Protein AF-A0A659S2S8-F1 (afdb_monomer)

Organism: NCBI:txid436295

Solvent-accessible surface area (backbone atoms only — not comparable to full-atom values): 5353 Å² total; per-residue (Å²): 131,67,60,51,38,44,41,23,52,48,11,49,52,36,35,56,51,21,60,58,36,52,56,60,21,51,51,24,56,76,70,61,68,67,50,23,57,29,26,51,50,43,25,55,51,36,33,50,52,12,44,63,44,18,64,85,24,68,83,54,81,62,84,81,49,75,71,52,53,54,51,40,53,53,52,44,52,54,50,49,53,58,58,65,18,42,36,45,67,62,28,81,74,67,82,54,54,89,90,73,71

pLDDT: mean 78.0, std 8.99, range [54.19, 89.69]

Mean predicted aligned error: 8.17 Å

Sequence (101 aa):
MHFRAITRIVGLLVILFSGTMILPGLVALIYRDGAGRAFTQTFFVALAIGSILWWPNRREKGELKSREGFLIVVLFWTVLGSVGALPFMFSASPRLTIREA

Radius of gyration: 15.55 Å; Cα contacts (8 Å, |Δi|>4): 104; chains: 1; bounding box: 35×26×41 Å

Nearest PDB structures (foldseek):
  6v4l-assembly1_A  TM=9.518E-01  e=1.041E-06  Vibrio parahaemolyticus RIMD 2210633
  6v4k-assembly1_D  TM=9.326E-01  e=7.497E-07  Vibrio parahaemolyticus
  3pjz-assembly1_B  TM=9.332E-01  e=1.227E-06  Vibrio parahaemolyticus

Secondary structure (DSSP, 8-state):
--HHHHHHHHHHHHHHHHHHTHHHHHHHHHHT-STHHHHHHHHHHHHHHHHHHHGGGTT--PPPPHHHHHHHHHHHHHHHHHHHHHHHHH-SSS---TTT-

Foldseek 3Di:
DPVLVLLQVLLVLLLVVLVVLVVVLVVCVVVVVVLNVQSVVLSVVSNVSSCVSNVVSVPDPDDDDPVSVVVSVVSNVVVCVVSVCRSVVPDVPPPDDPVRD

Structure (mmCIF, N/CA/C/O backbone):
data_AF-A0A659S2S8-F1
#
_entry.id   AF-A0A659S2S8-F1
#
loop_
_atom_site.group_PDB
_atom_site.id
_atom_site.type_symbol
_atom_site.label_atom_id
_atom_site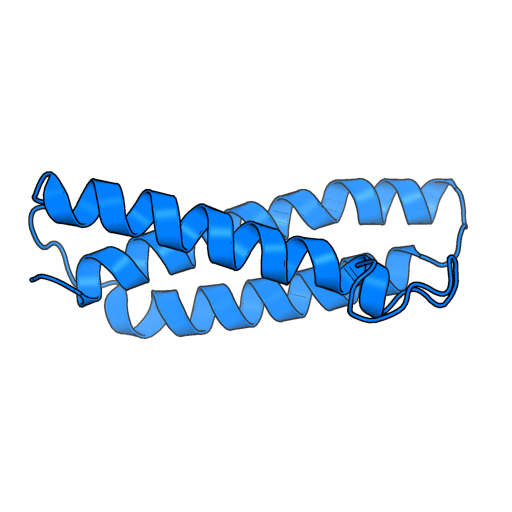.label_alt_id
_atom_site.label_comp_id
_atom_site.label_asym_id
_atom_site.label_entity_id
_atom_site.label_seq_id
_atom_site.pdbx_PDB_ins_code
_atom_site.Cartn_x
_atom_site.Cartn_y
_atom_site.Cartn_z
_atom_site.occupancy
_atom_site.B_iso_or_equiv
_atom_site.auth_seq_id
_atom_site.auth_comp_id
_atom_site.auth_asym_id
_atom_site.auth_atom_id
_atom_site.pdbx_PDB_model_num
ATOM 1 N N . MET A 1 1 ? -14.930 -5.775 18.033 1.00 60.38 1 MET A N 1
ATOM 2 C CA . MET A 1 1 ? -13.705 -5.384 17.306 1.00 60.38 1 MET A CA 1
ATOM 3 C C . MET A 1 1 ? -14.121 -4.483 16.165 1.00 60.38 1 MET A C 1
ATOM 5 O O . MET A 1 1 ? -14.991 -4.875 15.391 1.00 60.38 1 MET A O 1
ATOM 9 N N . HIS A 1 2 ? -13.566 -3.281 16.080 1.00 68.31 2 HIS A N 1
ATOM 10 C CA . HIS A 1 2 ? -13.871 -2.313 15.033 1.00 68.31 2 HIS A CA 1
ATOM 11 C C . HIS A 1 2 ? -13.029 -2.616 13.787 1.00 68.31 2 HIS A C 1
ATOM 13 O O . HIS A 1 2 ? -12.172 -1.832 13.384 1.00 68.31 2 HIS A O 1
ATOM 19 N N . PHE A 1 3 ? -13.301 -3.760 13.143 1.00 72.50 3 PHE A N 1
ATOM 20 C CA . PHE A 1 3 ? -12.624 -4.181 11.906 1.00 72.50 3 PHE A CA 1
ATOM 21 C C . PHE A 1 3 ? -12.638 -3.090 10.834 1.00 72.50 3 PHE A C 1
ATOM 23 O O . PHE A 1 3 ? -11.684 -2.940 10.077 1.00 72.50 3 PHE A O 1
ATOM 30 N N . ARG A 1 4 ? -13.686 -2.259 10.820 1.00 78.38 4 ARG A N 1
ATOM 31 C CA . ARG A 1 4 ? -13.792 -1.177 9.852 1.00 78.38 4 ARG A CA 1
ATOM 32 C C . ARG A 1 4 ? -12.724 -0.090 10.018 1.00 78.38 4 ARG A C 1
ATOM 34 O O . ARG A 1 4 ? -12.193 0.384 9.014 1.00 78.38 4 ARG A O 1
ATOM 41 N N . ALA A 1 5 ? -12.379 0.267 11.256 1.00 78.62 5 ALA A N 1
ATOM 42 C CA . ALA A 1 5 ? -11.328 1.244 11.547 1.00 78.62 5 ALA A CA 1
ATOM 43 C C . ALA A 1 5 ? -9.939 0.700 11.168 1.00 78.62 5 ALA A C 1
ATOM 45 O O . ALA A 1 5 ? -9.135 1.421 10.578 1.00 78.62 5 ALA A O 1
ATOM 46 N N . ILE A 1 6 ? -9.701 -0.594 11.412 1.00 81.88 6 ILE A N 1
ATOM 47 C CA . ILE A 1 6 ? -8.473 -1.300 11.011 1.00 81.88 6 ILE A CA 1
ATOM 48 C C . ILE A 1 6 ? -8.293 -1.242 9.489 1.00 81.88 6 ILE A C 1
ATOM 50 O O . ILE A 1 6 ? -7.276 -0.747 9.008 1.00 81.88 6 ILE A O 1
ATOM 54 N N . THR A 1 7 ? -9.300 -1.669 8.721 1.00 80.62 7 THR A N 1
ATOM 55 C CA . THR A 1 7 ? -9.252 -1.672 7.249 1.00 80.62 7 THR A CA 1
ATOM 56 C C . THR A 1 7 ? -9.046 -0.270 6.665 1.00 80.62 7 THR A C 1
ATOM 58 O O . THR A 1 7 ? -8.334 -0.124 5.675 1.00 80.62 7 THR A O 1
ATOM 61 N N . ARG A 1 8 ? -9.594 0.778 7.300 1.00 83.44 8 ARG A N 1
ATOM 62 C CA . ARG A 1 8 ? -9.365 2.175 6.895 1.00 83.44 8 ARG A CA 1
ATOM 63 C C . ARG A 1 8 ? -7.891 2.569 7.015 1.00 83.44 8 ARG A C 1
ATOM 65 O O . ARG A 1 8 ? -7.363 3.193 6.098 1.00 83.44 8 ARG A O 1
ATOM 72 N N . ILE A 1 9 ? -7.252 2.243 8.140 1.00 84.19 9 ILE A N 1
ATOM 73 C CA . ILE A 1 9 ? -5.843 2.584 8.393 1.00 84.19 9 ILE A CA 1
ATOM 74 C C . ILE A 1 9 ? -4.935 1.772 7.477 1.00 84.19 9 ILE A C 1
ATOM 76 O O . ILE A 1 9 ? -4.050 2.343 6.849 1.00 84.19 9 ILE A O 1
ATOM 80 N N . VAL A 1 10 ? -5.202 0.472 7.328 1.00 84.56 10 VAL A N 1
ATOM 81 C CA . VAL A 1 10 ? -4.463 -0.392 6.397 1.00 84.56 10 VAL A CA 1
ATOM 82 C C . VAL A 1 10 ? -4.586 0.130 4.962 1.00 84.56 10 VAL A C 1
ATOM 84 O O . VAL A 1 10 ? -3.570 0.297 4.300 1.00 84.56 10 VAL A O 1
ATOM 87 N N . GLY A 1 11 ? -5.790 0.480 4.495 1.00 84.69 11 GLY A N 1
ATOM 88 C CA . GLY A 1 11 ? -5.988 1.063 3.163 1.00 84.69 11 GLY A CA 1
ATOM 89 C C . GLY A 1 11 ? -5.219 2.374 2.958 1.00 84.69 11 GLY A C 1
ATOM 90 O O . GLY A 1 11 ? -4.560 2.545 1.935 1.00 84.69 11 GLY A O 1
ATOM 91 N N . LEU A 1 12 ? -5.221 3.266 3.957 1.00 85.50 12 LEU A N 1
ATOM 92 C CA . LEU A 1 12 ? -4.424 4.501 3.940 1.00 85.50 12 LEU A CA 1
ATOM 93 C C . LEU A 1 12 ? -2.920 4.228 3.865 1.00 85.50 12 LEU A C 1
ATOM 95 O O . LEU A 1 12 ? -2.224 4.875 3.087 1.00 85.50 12 LEU A O 1
ATOM 99 N N . LEU A 1 13 ? -2.428 3.268 4.648 1.00 86.00 13 LEU A N 1
ATOM 100 C CA . LEU A 1 13 ? -1.023 2.870 4.634 1.00 86.00 13 LEU A CA 1
ATOM 101 C C . LEU A 1 13 ? -0.620 2.286 3.277 1.00 86.00 13 LEU A C 1
ATOM 103 O O . LEU A 1 13 ? 0.453 2.609 2.783 1.00 86.00 13 LEU A O 1
ATOM 107 N N . VAL A 1 14 ? -1.486 1.490 2.645 1.00 85.62 14 VAL A N 1
ATOM 108 C CA . VAL A 1 14 ? -1.246 0.940 1.302 1.00 85.62 14 VAL A CA 1
ATOM 109 C C . VAL A 1 14 ? -1.214 2.044 0.245 1.00 85.62 14 VAL A C 1
ATOM 111 O O . VAL A 1 14 ? -0.334 2.031 -0.611 1.00 85.62 14 VAL A O 1
ATOM 114 N N . ILE A 1 15 ? -2.115 3.031 0.313 1.00 87.81 15 ILE A N 1
ATOM 115 C CA . ILE A 1 15 ? -2.086 4.202 -0.583 1.00 87.81 15 ILE A CA 1
ATOM 116 C C . ILE A 1 15 ? -0.783 4.984 -0.386 1.00 87.81 15 ILE A C 1
ATOM 118 O O . ILE A 1 15 ? -0.098 5.289 -1.362 1.00 87.81 15 ILE A O 1
ATOM 122 N N . LEU A 1 16 ? -0.406 5.268 0.862 1.00 87.56 16 LEU A N 1
ATOM 123 C CA . LEU A 1 16 ? 0.836 5.976 1.173 1.00 87.56 16 LEU A CA 1
ATOM 124 C C . LEU A 1 16 ? 2.062 5.199 0.668 1.00 87.56 16 LEU A C 1
ATOM 126 O O . LEU A 1 16 ? 2.958 5.784 0.063 1.00 87.56 16 LEU A O 1
ATOM 130 N N . PHE A 1 17 ? 2.068 3.878 0.861 1.00 84.31 17 PHE A N 1
ATOM 131 C CA . PHE A 1 17 ? 3.127 3.002 0.378 1.00 84.31 17 PHE A CA 1
ATOM 132 C C . PHE A 1 17 ? 3.174 2.935 -1.145 1.00 84.31 17 PHE A C 1
ATOM 134 O O . PHE A 1 17 ? 4.258 2.949 -1.711 1.00 84.31 17 PHE A O 1
ATOM 141 N N . SER A 1 18 ? 2.033 2.940 -1.837 1.00 85.06 18 SER A N 1
ATOM 142 C CA . SER A 1 18 ? 2.042 3.010 -3.299 1.00 85.06 18 SER A CA 1
ATOM 143 C C . SER A 1 18 ? 2.829 4.240 -3.770 1.00 85.06 18 SER A C 1
ATOM 145 O O . SER A 1 18 ? 3.697 4.114 -4.626 1.00 85.06 18 SER A O 1
ATOM 147 N N . GLY A 1 19 ? 2.669 5.399 -3.120 1.00 85.00 19 GLY A N 1
ATOM 148 C CA . GLY A 1 19 ? 3.435 6.607 -3.439 1.00 85.00 19 GLY A CA 1
ATOM 149 C C . GLY A 1 19 ? 4.958 6.421 -3.390 1.00 85.00 19 GLY A C 1
ATOM 150 O O . GLY A 1 19 ? 5.668 7.040 -4.182 1.00 85.00 19 GLY A O 1
ATOM 151 N N . THR A 1 20 ? 5.479 5.531 -2.538 1.00 85.50 20 THR A N 1
ATOM 152 C CA . THR A 1 20 ? 6.926 5.269 -2.472 1.00 85.50 20 THR A CA 1
ATOM 153 C C . THR A 1 20 ? 7.441 4.530 -3.707 1.00 85.50 20 THR A C 1
ATOM 155 O O . THR A 1 20 ? 8.601 4.720 -4.050 1.00 85.50 20 THR A O 1
ATOM 158 N N . MET A 1 21 ? 6.591 3.785 -4.432 1.00 82.19 21 MET A N 1
ATOM 159 C CA . MET A 1 21 ? 6.935 3.091 -5.689 1.00 82.19 21 MET A CA 1
ATOM 160 C C . MET A 1 21 ? 7.188 4.048 -6.864 1.00 82.19 21 MET A C 1
ATOM 162 O O . MET A 1 21 ? 7.779 3.652 -7.870 1.00 82.19 21 MET A O 1
ATOM 166 N N . ILE A 1 22 ? 6.813 5.324 -6.731 1.00 83.56 22 ILE A N 1
ATOM 167 C CA . ILE A 1 22 ? 7.134 6.362 -7.720 1.00 83.56 22 ILE A CA 1
ATOM 168 C C . ILE A 1 22 ? 8.646 6.636 -7.744 1.00 83.56 22 ILE A C 1
ATOM 170 O O . ILE A 1 22 ? 9.204 6.836 -8.821 1.00 83.56 22 ILE A O 1
ATOM 174 N N . LEU A 1 23 ? 9.326 6.589 -6.590 1.00 85.12 23 LEU A N 1
ATOM 175 C CA . LEU A 1 23 ? 10.778 6.795 -6.495 1.00 85.12 23 LEU A CA 1
ATOM 176 C C . LEU A 1 23 ? 11.580 5.743 -7.290 1.00 85.12 23 LEU A C 1
ATOM 178 O O . LEU A 1 23 ? 12.337 6.146 -8.172 1.00 85.12 23 LEU A O 1
ATOM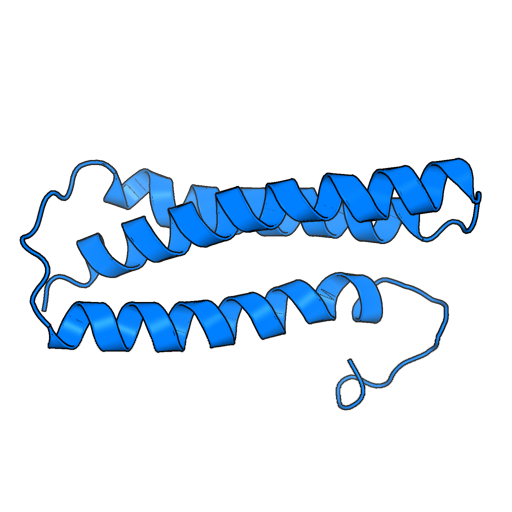 182 N N . PRO A 1 24 ? 11.429 4.421 -7.061 1.00 81.31 24 PRO A N 1
ATOM 183 C CA . PRO A 1 24 ? 12.132 3.412 -7.848 1.00 81.31 24 PRO A CA 1
ATOM 184 C C . PRO A 1 24 ? 11.670 3.397 -9.310 1.00 81.31 24 PRO A C 1
ATOM 186 O O . PRO A 1 24 ? 12.487 3.149 -10.192 1.00 81.31 24 PRO A O 1
ATOM 189 N N . GLY A 1 25 ? 10.408 3.743 -9.599 1.00 82.62 25 GLY A N 1
ATOM 190 C CA . GLY A 1 25 ? 9.938 3.949 -10.972 1.00 82.62 25 GLY A CA 1
ATOM 191 C C . GLY A 1 25 ? 10.683 5.078 -11.700 1.00 82.62 25 GLY A C 1
ATOM 192 O O . GLY A 1 25 ? 11.089 4.898 -12.849 1.00 82.62 25 GLY A O 1
ATOM 193 N N . LEU A 1 26 ? 10.922 6.210 -11.026 1.00 84.38 26 LEU A N 1
ATOM 194 C CA . LEU A 1 26 ? 11.734 7.323 -11.536 1.00 84.38 26 LEU A CA 1
ATOM 195 C C . LEU A 1 26 ? 13.192 6.909 -11.748 1.00 84.38 26 LEU A C 1
ATOM 197 O O . LEU A 1 26 ? 13.751 7.183 -12.808 1.00 84.38 26 LEU A O 1
ATOM 201 N N . VAL A 1 27 ? 13.792 6.213 -10.778 1.00 84.56 27 VAL A 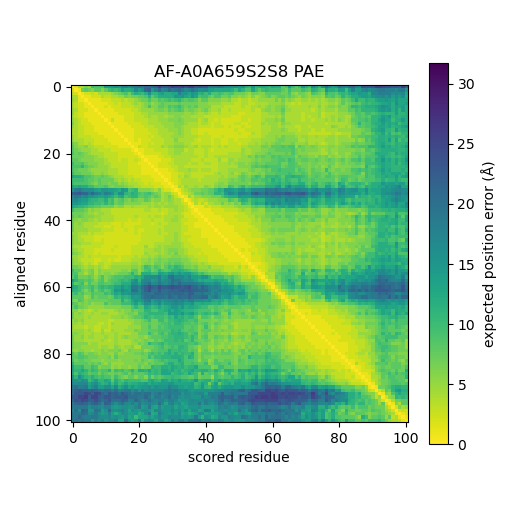N 1
ATOM 202 C CA . VAL A 1 27 ? 15.166 5.697 -10.900 1.00 84.56 27 VAL A CA 1
ATOM 203 C C . VAL A 1 27 ? 15.278 4.753 -12.100 1.00 84.56 27 VAL A C 1
ATOM 205 O O . VAL A 1 27 ? 16.157 4.936 -12.938 1.00 84.56 27 VAL A O 1
ATOM 208 N N . ALA A 1 28 ? 14.344 3.815 -12.266 1.00 82.19 28 ALA A N 1
ATOM 209 C CA . ALA A 1 28 ? 14.335 2.896 -13.403 1.00 82.19 28 ALA A CA 1
ATOM 210 C C . ALA A 1 28 ? 14.150 3.608 -14.760 1.00 82.19 28 ALA A C 1
ATOM 212 O O . ALA A 1 28 ? 14.635 3.119 -15.782 1.00 82.19 28 ALA A O 1
ATOM 213 N N . LEU A 1 29 ? 13.471 4.763 -14.789 1.00 81.12 29 LEU A N 1
ATOM 214 C CA . LEU A 1 29 ? 13.345 5.596 -15.990 1.00 81.12 29 LEU A CA 1
ATOM 215 C C . LEU A 1 29 ? 14.670 6.295 -16.340 1.00 81.12 29 LEU A C 1
ATOM 217 O O . LEU A 1 29 ? 15.037 6.346 -17.514 1.00 81.12 29 LEU A O 1
ATOM 221 N N . ILE A 1 30 ? 15.390 6.798 -15.329 1.00 84.31 30 ILE A N 1
ATOM 222 C CA . ILE A 1 30 ? 16.708 7.438 -15.484 1.00 84.31 30 ILE A CA 1
ATOM 223 C C . ILE A 1 30 ? 17.736 6.421 -15.993 1.00 84.31 30 ILE A C 1
ATOM 225 O O . ILE A 1 30 ? 18.445 6.701 -16.957 1.00 84.31 30 ILE A O 1
ATOM 229 N N . TYR A 1 31 ? 17.774 5.230 -15.389 1.00 82.06 31 TYR A N 1
ATOM 230 C CA . TYR A 1 31 ? 18.705 4.159 -15.762 1.00 82.06 31 TYR A CA 1
ATOM 231 C C . TYR A 1 31 ? 18.301 3.407 -17.041 1.00 82.06 31 TYR A C 1
ATOM 233 O O . TYR A 1 31 ? 19.108 2.673 -17.599 1.00 82.06 31 TYR A O 1
ATOM 241 N N . ARG A 1 32 ? 17.080 3.624 -17.557 1.00 73.44 32 ARG A N 1
ATOM 242 C CA . ARG A 1 32 ? 16.528 2.953 -18.751 1.00 73.44 32 ARG A CA 1
ATOM 243 C C . ARG A 1 32 ? 16.514 1.417 -18.668 1.00 73.44 32 ARG A C 1
ATOM 245 O O . ARG A 1 32 ? 16.430 0.753 -19.697 1.00 73.44 32 ARG A O 1
ATOM 252 N N . ASP A 1 33 ? 16.457 0.856 -17.462 1.00 69.94 33 ASP A N 1
ATOM 253 C CA . ASP A 1 33 ? 16.492 -0.596 -17.210 1.00 69.94 33 ASP A CA 1
ATOM 254 C C . ASP A 1 33 ? 15.196 -1.340 -17.596 1.00 69.94 33 ASP A C 1
ATOM 256 O O . ASP A 1 33 ? 15.058 -2.541 -17.376 1.00 69.94 33 ASP A O 1
ATOM 260 N N . GLY A 1 34 ? 14.185 -0.645 -18.133 1.00 70.19 34 GLY A N 1
ATOM 261 C CA . GLY A 1 34 ? 12.899 -1.236 -18.536 1.00 70.19 34 GLY A CA 1
ATOM 262 C C . GLY A 1 34 ? 11.987 -1.659 -17.371 1.00 70.19 34 GLY A C 1
ATOM 263 O O . GLY A 1 34 ? 10.770 -1.751 -17.552 1.00 70.19 34 GLY A O 1
ATOM 264 N N . ALA A 1 35 ? 12.535 -1.804 -16.161 1.00 72.38 35 ALA A N 1
ATOM 265 C CA . ALA A 1 35 ? 11.819 -2.142 -14.928 1.00 72.38 35 ALA A CA 1
ATOM 266 C C . ALA A 1 35 ? 10.809 -1.070 -14.477 1.00 72.38 35 ALA A C 1
ATOM 268 O O . ALA A 1 35 ? 9.901 -1.359 -13.698 1.00 72.38 35 ALA A O 1
ATOM 269 N N . GLY A 1 36 ? 10.901 0.157 -15.008 1.00 75.94 36 GLY A N 1
ATOM 270 C CA . GLY A 1 36 ? 9.973 1.247 -14.689 1.00 75.94 36 GLY A CA 1
ATOM 271 C C . GLY A 1 36 ? 8.506 0.871 -14.922 1.00 75.94 36 GLY A C 1
ATOM 272 O O . GLY A 1 36 ? 7.647 1.246 -14.129 1.00 75.94 36 GLY A O 1
ATOM 273 N N . ARG A 1 37 ? 8.219 0.038 -15.936 1.00 76.75 37 ARG A N 1
ATOM 274 C CA . ARG A 1 37 ? 6.857 -0.452 -16.213 1.00 76.75 37 ARG A CA 1
ATOM 275 C C . ARG A 1 37 ? 6.291 -1.289 -15.061 1.00 76.75 37 ARG A C 1
ATOM 277 O O . ARG A 1 37 ? 5.134 -1.091 -14.698 1.00 76.75 37 ARG A O 1
ATOM 284 N N . ALA A 1 38 ? 7.101 -2.164 -14.461 1.00 79.31 38 ALA A N 1
ATOM 285 C CA . ALA A 1 38 ? 6.686 -3.018 -13.347 1.00 79.31 38 ALA A CA 1
ATOM 286 C C . ALA A 1 38 ? 6.386 -2.194 -12.084 1.00 79.31 38 ALA A C 1
ATOM 288 O O . ALA A 1 38 ? 5.383 -2.436 -11.408 1.00 79.31 38 ALA A O 1
ATOM 289 N N . PHE A 1 39 ? 7.195 -1.165 -11.805 1.00 80.44 39 PHE A N 1
ATOM 290 C CA . PHE A 1 39 ? 6.946 -0.240 -10.695 1.00 80.44 39 PHE A CA 1
ATOM 291 C C . PHE A 1 39 ? 5.685 0.598 -10.912 1.00 80.44 39 PHE A C 1
ATOM 293 O O . PHE A 1 39 ? 4.875 0.724 -9.995 1.00 80.44 39 PHE A O 1
ATOM 300 N N .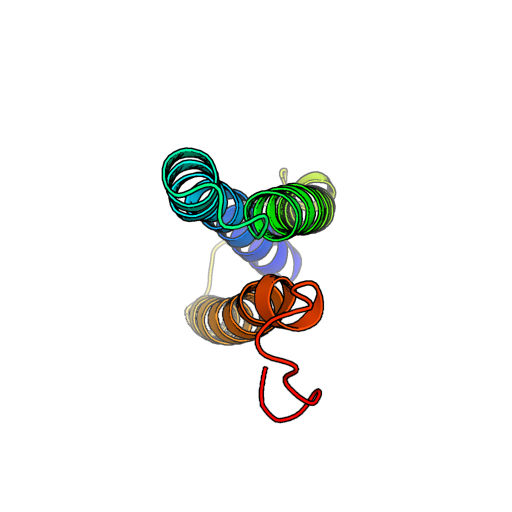 THR A 1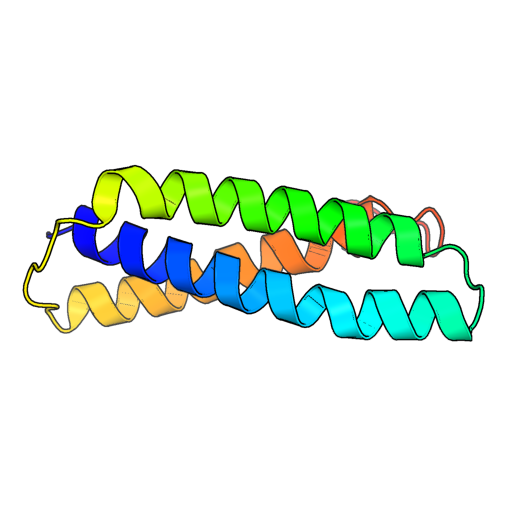 40 ? 5.458 1.118 -12.123 1.00 82.19 40 THR A N 1
ATOM 301 C CA . THR A 1 40 ? 4.231 1.869 -12.433 1.00 82.19 40 THR A CA 1
ATOM 302 C C . THR A 1 40 ? 2.983 0.982 -12.364 1.00 82.19 40 THR A C 1
ATOM 304 O O . THR A 1 40 ? 1.963 1.407 -11.825 1.00 82.19 40 THR A O 1
ATOM 307 N N . GLN A 1 41 ? 3.042 -0.264 -12.843 1.00 81.69 41 GLN A N 1
ATOM 308 C CA . GLN A 1 41 ? 1.926 -1.208 -12.701 1.00 81.69 41 GLN A CA 1
ATOM 309 C C . GLN A 1 41 ? 1.653 -1.545 -11.233 1.00 81.69 41 GLN A C 1
ATOM 311 O O . GLN A 1 41 ? 0.507 -1.460 -10.792 1.00 81.69 41 GLN A O 1
ATOM 316 N N . THR A 1 42 ? 2.698 -1.854 -10.462 1.00 83.69 42 THR A N 1
ATOM 317 C CA . THR A 1 42 ? 2.572 -2.130 -9.023 1.00 83.69 42 THR A CA 1
ATOM 318 C C . THR A 1 42 ? 1.986 -0.932 -8.281 1.00 83.69 42 THR A C 1
ATOM 320 O O . THR A 1 42 ? 1.108 -1.108 -7.440 1.00 83.69 42 THR A O 1
ATOM 323 N N . PHE A 1 43 ? 2.404 0.287 -8.636 1.00 86.00 43 PHE A N 1
ATOM 324 C CA . PHE A 1 43 ? 1.837 1.522 -8.106 1.00 86.00 43 PHE A CA 1
ATOM 325 C C . PHE A 1 43 ? 0.321 1.584 -8.307 1.00 86.00 43 PHE A C 1
ATOM 327 O O . PHE A 1 43 ? -0.412 1.721 -7.331 1.00 86.00 43 PHE A O 1
ATOM 3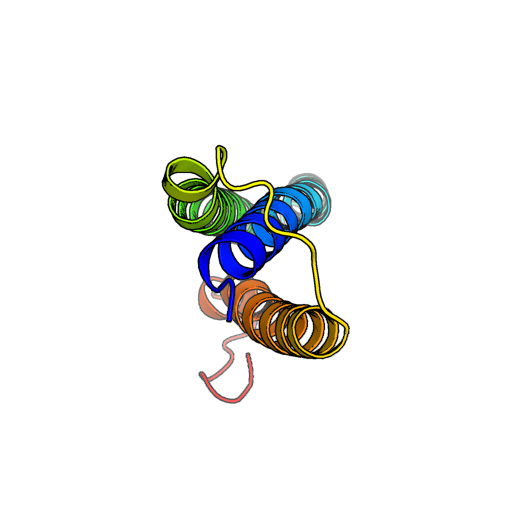34 N N . PHE A 1 44 ? -0.162 1.435 -9.545 1.00 87.44 44 PHE A N 1
ATOM 335 C CA . PHE A 1 44 ? -1.597 1.508 -9.832 1.00 87.44 44 PHE A CA 1
ATOM 336 C C . PHE A 1 44 ? -2.391 0.387 -9.158 1.00 87.44 44 PHE A C 1
ATOM 338 O O . PHE A 1 44 ? -3.483 0.641 -8.648 1.00 87.44 44 PHE A O 1
ATOM 345 N N . VAL A 1 45 ? -1.847 -0.831 -9.110 1.00 87.06 45 VAL A N 1
ATOM 346 C CA . VAL A 1 45 ? -2.492 -1.969 -8.440 1.00 87.06 45 VAL A CA 1
ATOM 347 C C . VAL A 1 45 ? -2.596 -1.722 -6.934 1.00 87.06 45 VAL A C 1
ATOM 349 O O . VAL A 1 45 ? -3.684 -1.833 -6.369 1.00 87.06 45 VAL A O 1
ATOM 352 N N . ALA A 1 46 ? -1.500 -1.323 -6.285 1.00 86.81 46 ALA A N 1
ATOM 353 C CA . ALA A 1 46 ? -1.489 -1.015 -4.858 1.00 86.81 46 ALA A CA 1
ATOM 354 C C . ALA A 1 46 ? -2.409 0.169 -4.526 1.00 86.81 46 ALA A C 1
ATOM 356 O O . ALA A 1 46 ? -3.172 0.101 -3.563 1.00 86.81 46 ALA A O 1
ATOM 357 N N . LEU A 1 47 ? -2.401 1.220 -5.351 1.00 88.56 47 LEU A N 1
ATOM 358 C CA . LEU A 1 47 ? -3.278 2.380 -5.201 1.00 88.56 47 LEU A CA 1
ATOM 359 C C . LEU A 1 47 ? -4.756 1.981 -5.314 1.00 88.56 47 LEU A C 1
ATOM 361 O O . LEU A 1 47 ? -5.568 2.408 -4.490 1.00 88.56 47 LEU A O 1
ATOM 365 N N . ALA A 1 48 ? -5.110 1.147 -6.296 1.00 89.69 48 ALA A N 1
ATOM 366 C CA . ALA A 1 48 ? -6.472 0.652 -6.480 1.00 89.69 48 ALA A CA 1
ATOM 367 C C . ALA A 1 48 ? -6.921 -0.206 -5.291 1.00 89.69 48 ALA A C 1
ATOM 369 O O . ALA A 1 48 ? -7.986 0.048 -4.729 1.00 89.69 48 ALA A O 1
ATOM 370 N N . ILE A 1 49 ? -6.090 -1.158 -4.851 1.00 87.62 49 ILE A N 1
ATOM 371 C CA . ILE A 1 49 ? -6.371 -2.003 -3.682 1.00 87.62 49 ILE A CA 1
ATOM 372 C C . ILE A 1 49 ? -6.542 -1.129 -2.433 1.00 87.62 49 ILE A C 1
ATOM 374 O O . ILE A 1 49 ? -7.580 -1.189 -1.777 1.00 87.62 49 ILE A O 1
ATOM 378 N N . GLY A 1 50 ? -5.577 -0.258 -2.133 1.00 86.19 50 GLY A N 1
ATOM 379 C CA . GLY A 1 50 ? -5.637 0.638 -0.978 1.00 86.19 50 GLY A CA 1
ATOM 380 C C . GLY A 1 50 ? -6.873 1.542 -0.996 1.00 86.19 50 GLY A C 1
ATOM 381 O O . GLY A 1 50 ? -7.535 1.700 0.031 1.00 86.19 50 GLY A O 1
ATOM 382 N N . SER A 1 51 ? -7.248 2.058 -2.171 1.00 87.12 51 SER A N 1
ATOM 383 C CA . SER A 1 51 ? -8.450 2.882 -2.355 1.00 87.12 51 SER A CA 1
ATOM 384 C C . SER A 1 51 ? -9.739 2.091 -2.150 1.00 87.12 51 SER A C 1
ATOM 386 O O . SER A 1 51 ? -10.645 2.588 -1.483 1.00 87.12 51 SER A O 1
ATOM 388 N N . ILE A 1 52 ? -9.819 0.856 -2.654 1.00 88.06 52 ILE A N 1
ATOM 389 C CA . ILE A 1 52 ? -10.973 -0.036 -2.457 1.00 88.06 52 ILE A CA 1
ATOM 390 C C . ILE A 1 52 ? -11.139 -0.398 -0.977 1.00 88.06 52 ILE A C 1
ATOM 392 O O . ILE A 1 52 ? -12.266 -0.412 -0.486 1.00 88.06 52 ILE A O 1
ATOM 396 N N . LEU A 1 53 ? -10.045 -0.646 -0.246 1.00 82.56 53 LEU A N 1
ATOM 397 C CA . LEU A 1 53 ? -10.111 -0.898 1.199 1.00 82.56 53 LEU A CA 1
ATOM 398 C C . LEU A 1 53 ? -10.490 0.370 1.985 1.00 82.56 53 LEU A C 1
ATOM 400 O O . LEU A 1 53 ? -11.231 0.301 2.967 1.00 82.56 53 LEU A O 1
ATOM 404 N N . TRP A 1 54 ? -9.997 1.538 1.570 1.00 84.50 54 TRP A N 1
ATOM 405 C CA . TRP A 1 54 ? -10.206 2.793 2.293 1.00 84.50 54 TRP A CA 1
ATOM 406 C C . TRP A 1 54 ? -11.589 3.424 2.060 1.00 84.50 54 TRP A C 1
ATOM 408 O O . TRP A 1 54 ? -12.230 3.875 3.016 1.00 84.50 54 TRP A O 1
ATOM 418 N N . TRP A 1 55 ? -12.069 3.453 0.813 1.00 82.38 55 TRP A N 1
ATOM 419 C CA . TRP A 1 55 ? -13.285 4.163 0.395 1.00 82.38 55 TRP A CA 1
ATOM 420 C C . TRP A 1 55 ? -14.556 3.808 1.194 1.00 82.38 55 TRP A C 1
ATOM 422 O O . TRP A 1 55 ? -15.200 4.735 1.706 1.00 82.38 55 TRP A O 1
ATOM 432 N N . PRO A 1 56 ? -14.931 2.523 1.375 1.00 81.69 56 PRO A N 1
ATOM 433 C CA . PRO A 1 56 ? -16.128 2.149 2.134 1.00 81.69 56 PRO A CA 1
ATOM 434 C C . PRO A 1 56 ? -15.996 2.451 3.633 1.00 81.69 56 PRO A C 1
ATOM 436 O O . PRO A 1 56 ? -16.996 2.690 4.310 1.00 81.69 56 PRO A O 1
ATOM 439 N N . ASN A 1 57 ? -14.769 2.520 4.151 1.00 78.75 57 ASN A N 1
ATOM 440 C CA . ASN A 1 57 ? -14.505 2.620 5.584 1.00 78.75 57 ASN A CA 1
ATOM 441 C C . ASN A 1 57 ? -14.134 4.040 6.044 1.00 78.75 57 ASN A C 1
ATOM 443 O O . ASN A 1 57 ? -13.892 4.262 7.231 1.00 78.75 57 ASN A O 1
ATOM 447 N N . ARG A 1 58 ? -14.145 5.033 5.142 1.00 73.94 58 ARG A N 1
ATOM 448 C CA . ARG A 1 58 ? -13.725 6.422 5.424 1.00 73.94 58 ARG A CA 1
ATOM 449 C C . ARG A 1 58 ? -14.498 7.119 6.552 1.00 73.94 58 ARG A C 1
ATOM 451 O O . ARG A 1 58 ? -13.978 8.055 7.155 1.00 73.94 58 ARG A O 1
ATOM 458 N N . ARG A 1 59 ? -15.745 6.708 6.810 1.00 69.44 59 ARG A N 1
ATOM 459 C CA . ARG A 1 59 ? -16.655 7.362 7.773 1.00 69.44 59 ARG A CA 1
ATOM 460 C C . ARG A 1 59 ? -16.546 6.813 9.195 1.00 69.44 59 ARG A C 1
ATOM 462 O O . ARG A 1 59 ? -17.074 7.424 10.117 1.00 69.44 59 ARG A O 1
ATOM 469 N N . GLU A 1 60 ? -15.842 5.703 9.380 1.00 70.38 60 GLU A N 1
ATOM 470 C CA . GLU A 1 60 ? -15.731 5.034 10.672 1.00 70.38 60 GLU A CA 1
ATOM 471 C C . GLU A 1 60 ? -14.626 5.702 11.499 1.00 70.38 60 GLU A C 1
ATOM 473 O O . GLU A 1 60 ? -13.449 5.705 11.119 1.00 70.38 60 GLU A O 1
ATOM 478 N N . LYS A 1 61 ? -15.025 6.320 12.614 1.00 62.59 61 LYS A N 1
ATOM 479 C CA . LYS A 1 61 ? -14.152 6.973 13.605 1.00 62.59 61 LYS A CA 1
ATOM 480 C C . LYS A 1 61 ? -14.141 6.184 14.921 1.00 62.59 61 LYS A C 1
ATOM 482 O O . LYS A 1 61 ? -14.203 6.773 15.992 1.00 62.59 61 LYS A O 1
ATOM 487 N N . GLY A 1 62 ? -14.147 4.854 14.830 1.00 65.00 62 GLY A N 1
ATOM 488 C CA . GLY A 1 62 ? -14.092 3.993 16.011 1.00 65.00 62 GLY A CA 1
ATOM 489 C C . GLY A 1 62 ? -12.802 4.228 16.797 1.00 65.00 62 GLY A C 1
ATOM 490 O O . GLY A 1 62 ? -11.734 4.350 16.196 1.00 65.00 62 GLY A O 1
ATOM 491 N N . GLU A 1 63 ? -12.910 4.308 18.122 1.00 67.94 63 GLU A N 1
ATOM 492 C CA . GLU A 1 63 ? -11.751 4.382 19.010 1.00 67.94 63 GLU A CA 1
ATOM 493 C C . GLU A 1 63 ? -10.890 3.127 18.857 1.00 67.94 63 GLU A C 1
ATOM 495 O O . GLU A 1 63 ? -11.384 2.003 18.960 1.00 67.94 63 GLU A O 1
ATOM 500 N N . LEU A 1 64 ? -9.597 3.334 18.610 1.00 70.25 64 LEU A N 1
ATOM 501 C CA . LEU A 1 64 ? -8.625 2.258 18.470 1.00 70.25 64 LEU A CA 1
ATOM 502 C C . LEU A 1 64 ? -8.271 1.714 19.850 1.00 70.25 64 LEU A C 1
ATOM 504 O O . LEU A 1 64 ? -7.666 2.409 20.668 1.00 70.25 64 LEU A O 1
ATOM 508 N N . LYS A 1 65 ? -8.590 0.446 20.096 1.00 76.69 65 LYS A N 1
ATOM 509 C CA . LYS A 1 65 ? -8.082 -0.275 21.272 1.00 76.69 65 LYS A CA 1
ATOM 510 C C . LYS A 1 65 ? -6.684 -0.830 20.979 1.00 76.69 65 LYS A C 1
ATOM 512 O O . LYS A 1 65 ? -6.379 -1.176 19.839 1.00 76.69 65 LYS A O 1
ATOM 517 N N . SER A 1 66 ? -5.844 -1.028 22.000 1.00 79.44 66 SER A N 1
ATOM 518 C CA . SER A 1 66 ? -4.456 -1.515 21.832 1.00 79.44 66 SER A CA 1
ATOM 519 C C . SER A 1 66 ? -4.337 -2.820 21.023 1.00 79.44 66 SER A C 1
ATOM 521 O O . SER A 1 66 ? -3.386 -3.005 20.269 1.00 79.44 66 SER A O 1
ATOM 523 N N . ARG A 1 67 ? -5.338 -3.709 21.115 1.00 82.06 67 ARG A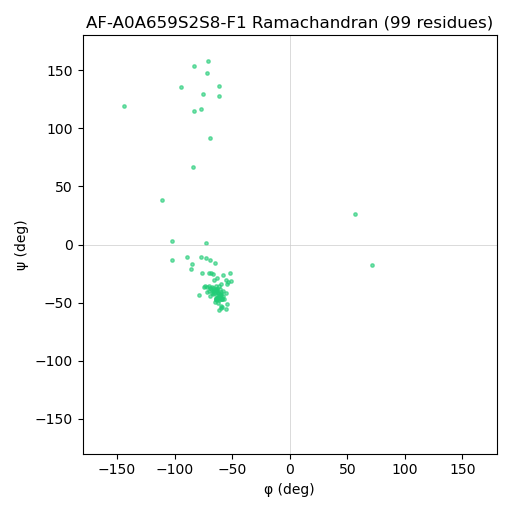 N 1
ATOM 524 C CA . ARG A 1 67 ? -5.420 -4.953 20.324 1.00 82.06 67 ARG A CA 1
ATOM 525 C C . ARG A 1 67 ? -5.550 -4.694 18.816 1.00 82.06 67 ARG A C 1
ATOM 527 O O . ARG A 1 67 ? -5.018 -5.455 18.015 1.00 82.06 67 ARG A O 1
ATOM 534 N N . GLU A 1 68 ? -6.269 -3.645 18.431 1.00 81.38 68 GLU A N 1
ATOM 535 C CA . GLU A 1 68 ? -6.502 -3.279 17.031 1.00 81.38 68 GLU A CA 1
ATOM 536 C C . GLU A 1 68 ? -5.241 -2.656 16.430 1.00 81.38 68 GLU A C 1
ATOM 538 O O . GLU A 1 68 ? -4.896 -2.972 15.296 1.00 81.38 68 GLU A O 1
ATOM 543 N N . GLY A 1 69 ? -4.494 -1.877 17.222 1.00 81.38 69 GLY A N 1
ATOM 544 C CA . GLY A 1 69 ? -3.164 -1.384 16.853 1.00 81.38 69 GLY A CA 1
ATOM 545 C C . GLY A 1 69 ? -2.184 -2.514 16.523 1.00 81.38 69 GLY A C 1
ATOM 546 O O . GLY A 1 69 ? -1.546 -2.482 15.474 1.00 81.38 69 GLY A O 1
ATOM 547 N N . PHE A 1 70 ? -2.122 -3.558 17.358 1.00 85.38 70 PHE A N 1
ATOM 548 C CA . PHE A 1 70 ? -1.272 -4.725 17.087 1.00 85.38 70 PHE A CA 1
ATOM 549 C C . PHE A 1 70 ? -1.651 -5.421 15.772 1.00 85.38 70 PHE A C 1
ATOM 551 O O . PHE A 1 70 ? -0.788 -5.728 14.952 1.00 85.38 70 PHE A O 1
ATOM 558 N N . LEU A 1 71 ? -2.952 -5.613 15.533 1.00 84.31 71 LEU A N 1
ATOM 559 C CA . LEU A 1 71 ? -3.441 -6.225 14.298 1.00 84.31 71 LEU A CA 1
ATOM 560 C C . LEU A 1 71 ? -3.128 -5.369 13.060 1.00 84.31 71 LEU A C 1
ATOM 562 O O . LEU A 1 71 ? -2.776 -5.922 12.022 1.00 84.31 71 LEU A O 1
ATOM 566 N N . ILE A 1 72 ? -3.216 -4.038 13.168 1.00 82.88 72 ILE A N 1
ATOM 567 C CA . ILE A 1 72 ? -2.840 -3.112 12.089 1.00 82.88 72 ILE A CA 1
ATOM 568 C C . ILE A 1 72 ? -1.365 -3.279 11.730 1.00 82.88 72 ILE A C 1
ATOM 570 O O . ILE A 1 72 ? -1.053 -3.337 10.546 1.00 82.88 72 ILE A O 1
ATOM 574 N N . VAL A 1 73 ? -0.470 -3.387 12.717 1.00 85.44 73 VAL A N 1
ATOM 575 C CA . VAL A 1 73 ? 0.970 -3.565 12.465 1.00 85.44 73 VAL A CA 1
ATOM 576 C C . VAL A 1 73 ? 1.241 -4.882 11.737 1.00 85.44 73 VAL A C 1
ATOM 578 O O . VAL A 1 73 ? 1.958 -4.885 10.740 1.00 85.44 73 VAL A O 1
ATOM 581 N N . VAL A 1 74 ? 0.639 -5.989 12.182 1.00 88.69 74 VAL A N 1
ATOM 582 C CA . VAL A 1 74 ? 0.805 -7.297 11.521 1.00 88.69 74 VAL A CA 1
ATOM 583 C C . VAL A 1 74 ? 0.277 -7.253 10.087 1.00 88.69 74 VAL A C 1
ATOM 585 O O . VAL A 1 74 ? 1.007 -7.593 9.160 1.00 88.69 74 VAL A O 1
ATOM 588 N N . LEU A 1 75 ? -0.955 -6.768 9.888 1.00 84.31 75 LEU A N 1
ATOM 589 C CA . LEU A 1 75 ? -1.549 -6.633 8.555 1.00 84.31 75 LEU A CA 1
ATOM 590 C C . LEU A 1 75 ? -0.734 -5.705 7.656 1.00 84.31 75 LEU A C 1
ATOM 592 O O . LEU A 1 75 ? -0.586 -5.991 6.471 1.00 84.31 75 LEU A O 1
ATOM 596 N N . PHE A 1 76 ? -0.192 -4.620 8.209 1.00 83.56 76 PHE A N 1
ATOM 597 C CA . PHE A 1 76 ? 0.672 -3.709 7.476 1.00 83.56 76 PHE A CA 1
ATOM 598 C C . PHE A 1 76 ? 1.889 -4.449 6.930 1.00 83.56 76 PHE A C 1
ATOM 600 O O . PHE A 1 76 ? 2.078 -4.438 5.721 1.00 83.56 76 PHE A O 1
ATOM 607 N N . TRP A 1 77 ? 2.651 -5.155 7.768 1.00 86.19 77 TRP A N 1
ATOM 608 C CA . TRP A 1 77 ? 3.826 -5.902 7.306 1.00 86.19 77 TRP A CA 1
ATOM 609 C C . TRP A 1 77 ? 3.473 -7.023 6.321 1.00 86.19 77 TRP A C 1
ATOM 611 O O . TRP A 1 77 ? 4.186 -7.207 5.336 1.00 86.19 77 TRP A O 1
ATOM 621 N N . THR A 1 78 ? 2.357 -7.731 6.524 1.00 85.19 78 THR A N 1
ATOM 622 C CA . THR A 1 78 ? 1.895 -8.770 5.588 1.00 85.19 78 THR A CA 1
ATOM 623 C C . THR A 1 78 ? 1.559 -8.195 4.212 1.00 85.19 78 THR A C 1
ATOM 625 O O . THR A 1 78 ? 1.990 -8.733 3.189 1.00 85.19 78 THR A O 1
ATOM 628 N N . VAL A 1 79 ? 0.810 -7.090 4.165 1.00 80.50 79 VAL A N 1
ATOM 629 C CA . VAL A 1 79 ? 0.447 -6.439 2.899 1.00 80.50 79 VAL A CA 1
ATOM 630 C C . VAL A 1 79 ? 1.671 -5.789 2.261 1.00 80.50 79 VAL A C 1
ATOM 632 O O . VAL A 1 79 ? 1.846 -5.903 1.054 1.00 80.50 79 VAL A O 1
ATOM 635 N N . LEU A 1 80 ? 2.544 -5.168 3.055 1.00 80.25 80 LEU A N 1
ATOM 636 C CA . LEU A 1 80 ? 3.777 -4.543 2.584 1.00 80.25 80 LEU A CA 1
ATOM 637 C C . LEU A 1 80 ? 4.698 -5.557 1.906 1.00 80.25 80 LEU A C 1
ATOM 639 O O . LEU A 1 80 ? 5.165 -5.295 0.803 1.00 80.25 80 LEU A O 1
ATOM 643 N N . GLY A 1 81 ? 4.912 -6.721 2.528 1.00 82.25 81 GLY A N 1
ATOM 644 C CA . GLY A 1 81 ? 5.688 -7.808 1.931 1.00 82.25 81 GLY A CA 1
ATOM 645 C C . GLY A 1 81 ? 5.044 -8.318 0.641 1.00 82.25 81 GLY A C 1
ATOM 646 O O . GLY A 1 81 ? 5.713 -8.422 -0.380 1.00 82.25 81 GLY A O 1
ATOM 647 N N . SER A 1 82 ? 3.723 -8.522 0.650 1.00 79.94 82 SER A N 1
ATOM 648 C CA . SER A 1 82 ? 2.989 -9.002 -0.531 1.00 79.94 82 SER A CA 1
ATOM 649 C C . SER A 1 82 ? 3.049 -8.013 -1.702 1.00 79.94 82 SER A C 1
ATOM 651 O O . SER A 1 82 ? 3.261 -8.410 -2.842 1.00 79.94 82 SER A O 1
ATOM 653 N N . VAL A 1 83 ? 2.875 -6.713 -1.436 1.00 76.06 83 VAL A N 1
ATOM 654 C CA . VAL A 1 83 ? 2.934 -5.656 -2.460 1.00 76.06 83 VAL A CA 1
ATOM 655 C C . VAL A 1 83 ? 4.374 -5.401 -2.902 1.00 76.06 83 VAL A C 1
ATOM 657 O O . VAL A 1 83 ? 4.606 -5.146 -4.079 1.00 76.06 83 VAL A O 1
ATOM 660 N N . GLY A 1 84 ? 5.343 -5.493 -1.991 1.00 75.38 84 GLY A N 1
ATOM 661 C CA . GLY A 1 84 ? 6.770 -5.354 -2.282 1.00 75.38 84 GLY A CA 1
ATOM 662 C C . GLY A 1 84 ? 7.331 -6.474 -3.160 1.00 75.38 84 GLY A C 1
ATOM 663 O O . GLY A 1 84 ? 8.285 -6.226 -3.890 1.00 75.38 84 GLY A O 1
ATOM 664 N N . ALA A 1 85 ? 6.709 -7.656 -3.150 1.00 78.50 85 ALA A N 1
ATOM 665 C CA . ALA A 1 85 ? 7.038 -8.768 -4.042 1.00 78.50 85 ALA A CA 1
ATOM 666 C C . ALA A 1 85 ? 6.509 -8.573 -5.479 1.00 78.50 85 ALA A C 1
ATOM 668 O O . ALA A 1 85 ? 7.073 -9.112 -6.432 1.00 78.50 85 ALA A O 1
ATOM 669 N N . LEU A 1 86 ? 5.452 -7.771 -5.681 1.00 71.56 86 LEU A N 1
ATOM 670 C CA . LEU A 1 86 ? 4.818 -7.595 -6.998 1.00 71.56 86 LEU A CA 1
ATOM 671 C C . LEU A 1 86 ? 5.771 -7.089 -8.100 1.00 71.56 86 LEU A C 1
ATOM 673 O O . LEU A 1 86 ? 5.740 -7.661 -9.190 1.00 71.56 86 LEU A O 1
ATOM 677 N N . PRO A 1 87 ? 6.647 -6.086 -7.880 1.00 67.56 87 PRO A N 1
ATOM 678 C CA . PRO A 1 87 ? 7.604 -5.653 -8.895 1.00 67.56 87 PRO A CA 1
ATOM 679 C C . PRO A 1 87 ? 8.571 -6.768 -9.297 1.00 67.56 87 PRO A C 1
ATOM 681 O O . PRO A 1 87 ? 8.924 -6.862 -10.469 1.00 67.56 87 PRO A O 1
ATOM 684 N N . PHE A 1 88 ? 8.969 -7.627 -8.353 1.00 67.19 88 PHE A N 1
ATOM 685 C CA . PHE A 1 88 ? 9.846 -8.769 -8.611 1.00 67.19 88 PHE A CA 1
ATOM 686 C C . PHE A 1 88 ? 9.132 -9.878 -9.383 1.00 67.19 88 PHE A C 1
ATOM 688 O O . PHE A 1 88 ? 9.727 -10.473 -10.274 1.00 67.19 88 PHE A O 1
ATOM 695 N N . MET A 1 89 ? 7.843 -10.100 -9.111 1.00 67.69 89 MET A N 1
ATOM 696 C CA . MET A 1 89 ? 7.016 -11.038 -9.876 1.00 67.69 89 MET A CA 1
ATOM 697 C C . MET A 1 89 ? 6.716 -10.549 -11.300 1.00 67.69 89 MET A C 1
ATOM 699 O O . MET A 1 89 ? 6.612 -11.359 -12.220 1.00 67.69 89 MET A O 1
ATOM 703 N N . PHE A 1 90 ? 6.540 -9.238 -11.492 1.00 64.44 90 PHE A N 1
ATOM 704 C CA . PHE A 1 90 ? 6.262 -8.650 -12.807 1.00 64.44 90 PHE A CA 1
ATOM 705 C C . PHE A 1 90 ? 7.528 -8.353 -13.622 1.00 64.44 90 PHE A C 1
ATOM 707 O O . PHE A 1 90 ? 7.448 -8.230 -14.847 1.00 64.44 90 PHE A O 1
ATOM 714 N N . SER A 1 91 ? 8.692 -8.231 -12.980 1.00 60.72 91 SER A N 1
ATOM 715 C CA . SER A 1 91 ? 9.966 -8.050 -13.672 1.00 60.72 91 SER A CA 1
ATOM 716 C C . SER A 1 91 ? 10.442 -9.364 -14.295 1.00 60.72 91 SER A C 1
ATOM 718 O O . SER A 1 91 ? 10.553 -10.386 -13.630 1.00 60.72 91 SER A O 1
ATOM 720 N N . ALA A 1 92 ? 10.791 -9.331 -15.584 1.00 56.44 92 ALA A N 1
ATOM 721 C CA . ALA A 1 92 ? 11.378 -10.475 -16.287 1.00 56.44 92 ALA A CA 1
ATOM 722 C C . ALA A 1 92 ? 12.843 -10.755 -15.884 1.00 56.44 92 ALA A C 1
ATOM 724 O O . ALA A 1 92 ? 13.387 -11.804 -16.239 1.00 56.44 92 ALA A O 1
ATOM 725 N N . SER A 1 93 ? 13.475 -9.824 -15.162 1.00 55.03 93 SER A N 1
ATOM 726 C CA . SER A 1 93 ? 14.875 -9.889 -14.745 1.00 55.03 93 SER A CA 1
ATOM 727 C C . SER A 1 93 ? 15.035 -9.277 -13.345 1.00 55.03 93 SER A C 1
ATOM 729 O O . SER A 1 93 ? 14.755 -8.087 -13.184 1.00 55.03 93 SER A O 1
ATOM 731 N N . PRO A 1 94 ? 15.490 -10.037 -12.335 1.00 54.19 94 PRO A N 1
ATOM 732 C CA . PRO A 1 94 ? 15.845 -11.457 -12.371 1.00 54.19 94 PRO A CA 1
ATOM 733 C C . PRO A 1 94 ? 14.594 -12.344 -12.480 1.00 54.19 94 PRO A C 1
ATOM 735 O O . PRO A 1 94 ? 13.548 -12.007 -11.937 1.00 54.19 94 PRO A O 1
ATOM 738 N N . ARG A 1 95 ? 14.699 -13.496 -13.156 1.00 56.81 95 ARG A N 1
ATOM 739 C CA . ARG A 1 95 ? 13.659 -14.538 -13.107 1.00 56.81 95 ARG A CA 1
ATOM 740 C C . ARG A 1 95 ? 13.657 -15.158 -11.711 1.00 56.81 95 ARG A C 1
ATOM 742 O O . ARG A 1 95 ? 14.422 -16.083 -11.464 1.00 56.81 95 ARG A O 1
ATOM 749 N N . LEU A 1 96 ? 12.832 -14.619 -10.820 1.00 64.25 96 LEU A N 1
ATOM 750 C CA . LEU A 1 96 ? 12.617 -15.155 -9.480 1.00 64.25 96 LEU A CA 1
ATOM 751 C C . LEU A 1 96 ? 11.392 -16.076 -9.483 1.00 64.25 96 LEU A C 1
ATOM 753 O O . LEU A 1 96 ? 10.352 -15.774 -10.074 1.00 64.25 96 LEU A O 1
ATOM 757 N N . THR A 1 97 ? 11.524 -17.226 -8.836 1.00 67.00 97 THR A N 1
ATOM 758 C CA . THR A 1 97 ? 10.420 -18.150 -8.557 1.00 67.00 97 THR A CA 1
ATOM 759 C C . THR A 1 97 ? 9.508 -17.530 -7.488 1.00 67.00 97 THR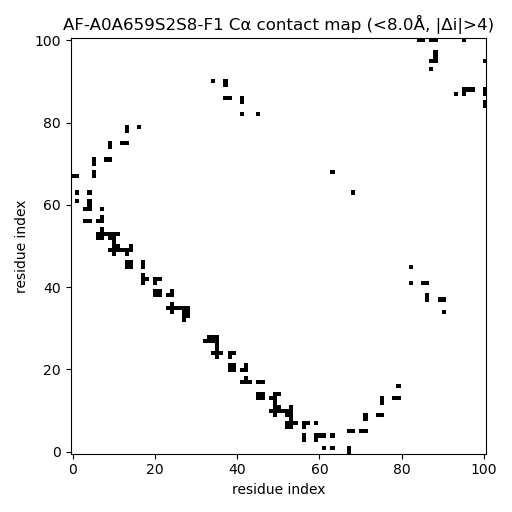 A C 1
ATOM 761 O O . THR A 1 97 ? 9.967 -16.725 -6.691 1.00 67.00 97 THR A O 1
ATOM 764 N N . ILE A 1 98 ? 8.234 -17.935 -7.380 1.00 65.19 98 ILE A N 1
ATOM 765 C CA . ILE A 1 98 ? 7.266 -17.402 -6.381 1.00 65.19 98 ILE A CA 1
ATOM 766 C C . ILE A 1 98 ? 7.797 -17.439 -4.931 1.00 65.19 98 ILE A C 1
ATOM 768 O O . ILE A 1 98 ? 7.335 -16.693 -4.083 1.00 65.19 98 ILE A O 1
ATOM 772 N N . ARG A 1 99 ? 8.752 -18.326 -4.629 1.00 68.12 99 ARG A N 1
ATOM 773 C CA . ARG A 1 99 ? 9.377 -18.448 -3.301 1.00 68.12 99 ARG A CA 1
ATOM 774 C C . ARG A 1 99 ? 10.552 -17.488 -3.076 1.00 68.12 99 ARG A C 1
ATOM 776 O O . ARG A 1 99 ? 10.996 -17.355 -1.944 1.00 68.12 99 ARG A O 1
ATOM 783 N N . GLU A 1 100 ? 11.092 -16.922 -4.149 1.00 61.53 100 GLU A N 1
ATOM 784 C CA . GLU A 1 100 ? 12.279 -16.060 -4.171 1.00 61.53 100 GLU A CA 1
ATOM 785 C C . GLU A 1 100 ? 11.914 -14.568 -4.287 1.00 61.53 100 GLU A C 1
ATOM 787 O O . GLU A 1 100 ? 12.781 -13.722 -4.076 1.00 61.53 100 GLU 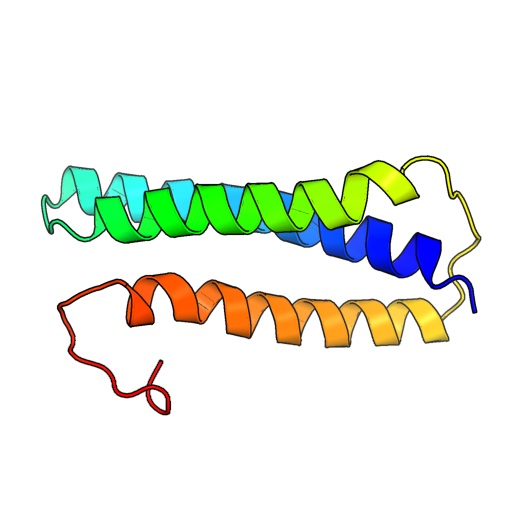A O 1
ATOM 792 N N . ALA A 1 101 ? 10.653 -14.265 -4.625 1.00 57.09 101 ALA A N 1
ATOM 793 C CA . ALA A 1 101 ? 10.053 -12.929 -4.645 1.00 57.09 101 ALA A CA 1
ATOM 794 C C . ALA A 1 101 ? 9.345 -12.621 -3.317 1.00 57.09 101 ALA A C 1
ATOM 796 O O . ALA A 1 101 ? 9.421 -11.451 -2.882 1.00 57.09 101 ALA A O 1
#